Protein AF-A0A0G1P9W8-F1 (afdb_monomer)

Foldseek 3Di:
DAEFWALCVLDVDVVSVVLCLVCVLLVNNTLQSLCVLCVVCVVVVNPPDPPDQDLVCLSSLLNSLSSLLSVLS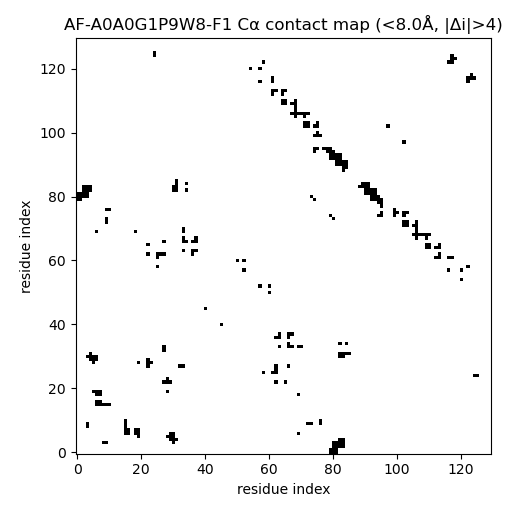SLLRDQKYWYDYPPPPDTDIDGNPDDSVVSVVSNVVSVVSSVVSCVVNVSDPPPPDD

Mean predicted aligned error: 5.87 Å

Organism: NCBI:txid1618399

Secondary structure (DSSP, 8-state):
-EE-SSGGGS-SSHHHHHHHHHHHHTT--SHHHHHHHHHHHHHTTT--------TTTHHHHHHHHHHHHHHHHHHHH-SEEEEE-SSTT-EEEEE--S-HHHHHHHHHHHHHHHHHHHHHHT-----S--

Radius of gyration: 14.41 Å; Cα contacts (8 Å, |Δi|>4): 162; chains: 1; bounding box: 31×39×40 Å

Structure (mmCIF, N/CA/C/O backbone):
data_AF-A0A0G1P9W8-F1
#
_entry.id   AF-A0A0G1P9W8-F1
#
loop_
_atom_site.group_PDB
_atom_site.id
_atom_site.type_symbol
_atom_site.label_atom_id
_atom_site.label_alt_id
_atom_site.label_comp_id
_atom_site.label_asym_id
_atom_site.label_entity_id
_atom_site.label_seq_id
_atom_site.pdbx_PDB_ins_code
_atom_site.Cartn_x
_atom_site.Cartn_y
_atom_site.Cartn_z
_atom_site.occupancy
_atom_site.B_iso_or_equiv
_atom_site.auth_seq_id
_atom_site.auth_comp_id
_atom_site.auth_asym_id
_atom_site.auth_atom_id
_atom_site.pdbx_PDB_model_num
ATOM 1 N N . MET A 1 1 ? -9.384 0.736 18.006 1.00 84.12 1 MET A N 1
ATOM 2 C CA . MET A 1 1 ? -7.998 0.744 17.496 1.00 84.12 1 MET A CA 1
ATOM 3 C C . MET A 1 1 ? -7.569 -0.688 17.193 1.00 84.12 1 MET A C 1
ATOM 5 O O . MET A 1 1 ? -7.600 -1.512 18.100 1.00 84.12 1 MET A O 1
ATOM 9 N N . LYS A 1 2 ? -7.246 -0.999 15.930 1.00 92.81 2 LYS A N 1
ATOM 10 C CA . LYS A 1 2 ? -6.806 -2.330 15.460 1.00 92.81 2 LYS A CA 1
ATOM 11 C C . LYS A 1 2 ? -5.287 -2.330 15.246 1.00 92.81 2 LYS A C 1
ATOM 13 O O . LYS A 1 2 ? -4.767 -1.349 14.725 1.00 92.81 2 LYS A O 1
ATOM 18 N N . LEU A 1 3 ? -4.588 -3.393 15.644 1.00 94.69 3 LEU A N 1
ATOM 19 C CA . LEU A 1 3 ? -3.177 -3.601 15.296 1.00 94.69 3 LEU A CA 1
ATOM 20 C C . LEU A 1 3 ? -3.108 -4.338 13.955 1.00 94.69 3 LEU A C 1
ATOM 22 O O . LEU A 1 3 ? -3.759 -5.370 13.812 1.00 94.69 3 LEU A O 1
ATOM 26 N N . LEU A 1 4 ? -2.350 -3.808 12.998 1.00 96.00 4 LEU A N 1
ATOM 27 C CA . LEU A 1 4 ? -2.162 -4.410 11.678 1.00 96.00 4 LEU A CA 1
ATOM 28 C C . LEU A 1 4 ? -0.764 -5.024 11.590 1.00 96.00 4 LEU A C 1
ATOM 30 O O . LEU A 1 4 ? 0.229 -4.319 11.773 1.00 96.00 4 LEU A O 1
ATOM 34 N N . ILE A 1 5 ? -0.686 -6.324 11.318 1.00 94.50 5 ILE A N 1
ATOM 35 C CA . ILE A 1 5 ? 0.572 -7.061 11.149 1.00 94.50 5 ILE A CA 1
ATOM 36 C C . ILE A 1 5 ? 0.810 -7.313 9.656 1.00 94.50 5 ILE A C 1
ATOM 38 O O . ILE A 1 5 ? 1.910 -7.069 9.159 1.00 94.50 5 ILE A O 1
ATOM 42 N N . ALA A 1 6 ? -0.235 -7.714 8.938 1.00 94.19 6 ALA A N 1
ATOM 43 C CA . ALA A 1 6 ? -0.248 -7.971 7.504 1.00 94.19 6 ALA A CA 1
ATOM 44 C C . ALA A 1 6 ? -1.173 -6.998 6.752 1.00 94.19 6 ALA A C 1
ATOM 46 O O . ALA A 1 6 ? -2.028 -6.341 7.348 1.00 94.19 6 ALA A O 1
ATOM 47 N N . VAL A 1 7 ? -1.026 -6.909 5.427 1.00 93.12 7 VAL A N 1
ATOM 48 C CA . VAL A 1 7 ? -1.896 -6.066 4.579 1.00 93.12 7 VAL A CA 1
ATOM 49 C C . VAL A 1 7 ? -3.327 -6.608 4.554 1.00 93.12 7 VAL A C 1
ATOM 51 O O . VAL A 1 7 ? -4.289 -5.841 4.620 1.00 93.12 7 VAL A O 1
ATOM 54 N N . SER A 1 8 ? -3.478 -7.932 4.552 1.00 94.00 8 SER A N 1
ATOM 55 C CA . SER A 1 8 ? -4.769 -8.618 4.645 1.00 94.00 8 SER A CA 1
ATOM 56 C C . SER A 1 8 ? -5.485 -8.399 5.987 1.00 94.00 8 SER A C 1
ATOM 58 O O . SER A 1 8 ? -6.694 -8.603 6.072 1.00 94.00 8 SER A O 1
ATOM 60 N N . ASP A 1 9 ? -4.816 -7.866 7.019 1.00 94.88 9 ASP A N 1
ATOM 61 C CA . ASP A 1 9 ? -5.502 -7.435 8.244 1.00 94.88 9 ASP A CA 1
ATOM 62 C C . ASP A 1 9 ? -6.377 -6.190 8.017 1.00 94.88 9 ASP A C 1
ATOM 64 O O . ASP A 1 9 ? -7.231 -5.884 8.850 1.00 94.88 9 ASP A O 1
ATOM 68 N N . ILE A 1 10 ? -6.194 -5.436 6.929 1.00 95.12 10 ILE A N 1
ATOM 69 C CA . ILE A 1 10 ? -6.965 -4.210 6.670 1.00 95.12 10 ILE A CA 1
ATOM 70 C C . ILE A 1 10 ? -8.403 -4.540 6.255 1.00 95.12 10 ILE A C 1
ATOM 72 O O . ILE A 1 10 ? -9.348 -3.933 6.761 1.00 95.12 10 ILE A O 1
ATOM 76 N N . THR A 1 11 ? -8.569 -5.511 5.355 1.00 91.69 11 THR A N 1
ATOM 77 C CA . THR A 1 11 ? -9.864 -5.944 4.822 1.00 91.69 11 THR A CA 1
ATOM 78 C C . THR A 1 11 ? -9.898 -7.457 4.637 1.00 91.69 11 THR A C 1
ATOM 80 O O . THR A 1 11 ? -8.918 -8.053 4.203 1.00 91.69 11 THR A O 1
ATOM 83 N N . SER A 1 12 ? -11.043 -8.068 4.943 1.00 84.56 12 SER A N 1
ATOM 84 C CA . SER A 1 12 ? -11.294 -9.502 4.748 1.00 84.56 12 SER A CA 1
ATOM 85 C C . SER A 1 12 ? -11.636 -9.875 3.304 1.00 84.56 12 SER A C 1
ATOM 87 O O . SER A 1 12 ? -11.790 -11.056 2.998 1.00 84.56 12 SER A O 1
ATOM 89 N N . ASP A 1 13 ? -11.803 -8.883 2.433 1.00 89.38 13 ASP A N 1
ATOM 90 C CA . ASP A 1 13 ? -12.209 -9.089 1.047 1.00 89.38 13 ASP A CA 1
ATOM 91 C C . ASP A 1 13 ? -11.020 -9.526 0.171 1.00 89.38 13 ASP A C 1
ATOM 93 O O . ASP A 1 13 ? -9.864 -9.272 0.526 1.00 89.38 13 ASP A O 1
ATOM 97 N N . PRO A 1 14 ? -11.264 -10.117 -1.019 1.00 86.75 14 PRO A N 1
ATOM 98 C CA . PRO A 1 14 ? -10.202 -10.576 -1.924 1.00 86.75 14 PRO A CA 1
ATOM 99 C C . PRO A 1 14 ? -9.147 -9.514 -2.275 1.00 86.75 14 PRO A C 1
ATOM 101 O O . PRO A 1 14 ? -8.000 -9.854 -2.555 1.00 86.75 14 PRO A O 1
ATOM 104 N N . VAL A 1 15 ? -9.513 -8.230 -2.198 1.00 84.56 15 VAL A N 1
ATOM 105 C CA . VAL A 1 15 ? -8.605 -7.088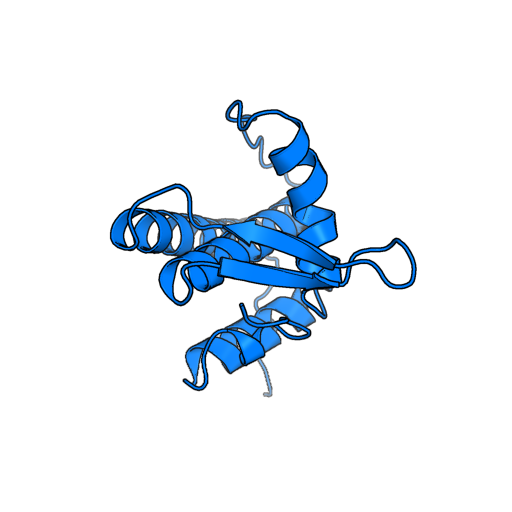 -2.387 1.00 84.56 15 VAL A CA 1
ATOM 106 C C . VAL A 1 15 ? -7.428 -7.121 -1.406 1.00 84.56 15 VAL A C 1
ATOM 108 O O . VAL A 1 15 ? -6.301 -6.833 -1.799 1.00 84.56 15 VAL A O 1
ATOM 111 N N . GLY A 1 16 ? -7.657 -7.492 -0.141 1.00 86.62 16 GLY A N 1
ATOM 112 C CA . GLY A 1 16 ? -6.595 -7.563 0.867 1.00 86.62 16 GLY A CA 1
ATOM 113 C C . GLY A 1 16 ? -5.535 -8.609 0.515 1.00 86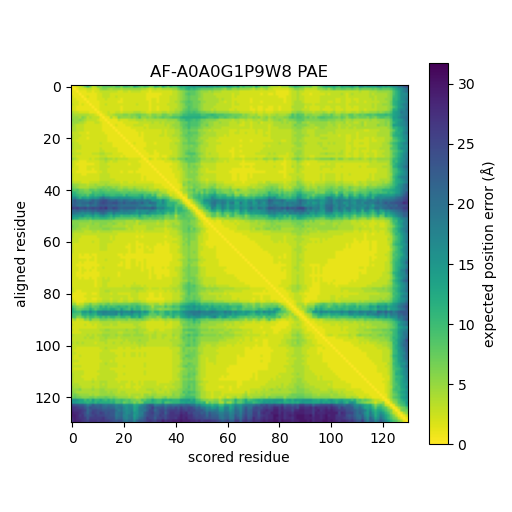.62 16 GLY A C 1
ATOM 114 O O . GLY A 1 16 ? -4.340 -8.332 0.605 1.00 86.62 16 GLY A O 1
ATOM 115 N N . ALA A 1 17 ? -5.975 -9.776 0.035 1.00 88.88 17 ALA A N 1
ATOM 116 C CA . ALA A 1 17 ? -5.091 -10.849 -0.417 1.00 88.88 17 ALA A CA 1
ATOM 117 C C . ALA A 1 17 ? -4.349 -10.490 -1.717 1.00 88.88 17 ALA A C 1
ATOM 119 O O . ALA A 1 17 ? -3.171 -10.807 -1.869 1.00 88.88 17 ALA A O 1
ATOM 120 N N . GLU A 1 18 ? -5.011 -9.808 -2.657 1.00 89.62 18 GLU A N 1
ATOM 121 C CA . GLU A 1 18 ? -4.362 -9.326 -3.881 1.00 89.62 18 GLU A CA 1
ATOM 122 C C . GLU A 1 18 ? -3.249 -8.323 -3.564 1.00 89.62 18 GLU A C 1
ATOM 124 O O . GLU A 1 18 ? -2.137 -8.452 -4.079 1.00 89.62 18 GLU A O 1
ATOM 129 N N . LEU A 1 19 ? -3.517 -7.359 -2.680 1.00 90.25 19 LEU A N 1
ATOM 130 C CA . LEU A 1 19 ? -2.506 -6.401 -2.251 1.00 90.25 19 LEU A CA 1
ATOM 131 C C . LEU A 1 19 ? -1.343 -7.106 -1.562 1.00 90.25 19 LEU A C 1
ATOM 133 O O . LEU A 1 19 ? -0.206 -6.881 -1.951 1.00 90.25 19 LEU A O 1
ATOM 137 N N . GLU A 1 20 ? -1.603 -8.017 -0.626 1.00 92.00 20 GLU A N 1
ATOM 138 C CA . GLU A 1 20 ? -0.552 -8.799 0.031 1.00 92.00 20 GLU A CA 1
ATOM 139 C C . GLU A 1 20 ? 0.351 -9.541 -0.977 1.00 92.00 20 GLU A C 1
ATOM 141 O O . GLU A 1 20 ? 1.576 -9.458 -0.879 1.00 92.00 20 GLU A O 1
ATOM 146 N N . ASN A 1 21 ? -0.221 -10.158 -2.017 1.00 91.12 21 ASN A N 1
ATOM 147 C CA . ASN A 1 21 ? 0.547 -10.781 -3.104 1.00 91.12 21 ASN A CA 1
ATOM 148 C C . ASN A 1 21 ? 1.413 -9.777 -3.883 1.00 91.12 21 ASN A C 1
ATOM 150 O O . ASN A 1 21 ? 2.566 -10.070 -4.214 1.00 91.12 21 ASN A O 1
ATOM 154 N N . ILE A 1 22 ? 0.887 -8.581 -4.164 1.00 90.75 22 ILE A N 1
ATOM 155 C CA . ILE A 1 22 ? 1.669 -7.501 -4.779 1.00 90.75 22 ILE A CA 1
ATOM 156 C C . ILE A 1 22 ? 2.812 -7.093 -3.842 1.00 90.75 22 ILE A C 1
ATOM 158 O O . ILE A 1 22 ? 3.956 -7.004 -4.288 1.00 90.75 22 ILE A O 1
ATOM 162 N N . GLY A 1 23 ? 2.535 -6.910 -2.550 1.00 91.81 23 GLY A N 1
ATOM 163 C CA . GLY A 1 23 ? 3.533 -6.607 -1.525 1.00 91.81 23 GLY A CA 1
ATOM 164 C C . GLY A 1 23 ? 4.672 -7.623 -1.503 1.00 91.81 23 GLY A C 1
ATOM 165 O O . GLY A 1 23 ? 5.837 -7.230 -1.566 1.00 91.81 23 GLY A O 1
ATOM 166 N N . TYR A 1 24 ? 4.357 -8.921 -1.549 1.00 91.75 24 TYR A N 1
ATOM 167 C CA . TYR A 1 24 ? 5.360 -9.981 -1.667 1.00 91.75 24 TYR A CA 1
ATOM 168 C C . TYR A 1 24 ? 6.245 -9.820 -2.907 1.00 91.75 24 TYR A C 1
ATOM 170 O O . TYR A 1 24 ? 7.469 -9.886 -2.792 1.00 91.75 24 TYR A O 1
ATOM 178 N N . SER A 1 25 ? 5.655 -9.544 -4.076 1.00 89.12 25 SER A N 1
ATOM 179 C CA . SER A 1 25 ? 6.414 -9.332 -5.320 1.00 89.12 25 SER A CA 1
ATOM 180 C C . SER A 1 25 ? 7.338 -8.106 -5.273 1.00 89.12 25 SER A C 1
ATOM 182 O O . SER A 1 25 ? 8.355 -8.061 -5.963 1.00 89.12 25 SER A O 1
ATOM 184 N N . LEU A 1 26 ? 7.004 -7.127 -4.429 1.00 91.44 26 LEU A N 1
ATOM 185 C CA . LEU A 1 26 ? 7.743 -5.881 -4.238 1.00 91.44 26 LEU A CA 1
ATOM 186 C C . LEU A 1 26 ? 8.703 -5.930 -3.034 1.00 91.44 26 LEU A C 1
ATOM 188 O O . LEU A 1 26 ? 9.340 -4.925 -2.715 1.00 91.44 26 LEU A O 1
ATOM 192 N N . GLY A 1 27 ? 8.813 -7.066 -2.337 1.00 91.62 27 GLY A N 1
ATOM 193 C CA . GLY A 1 27 ? 9.628 -7.175 -1.122 1.00 91.62 27 GLY A CA 1
ATOM 194 C C . GLY A 1 27 ? 9.137 -6.264 0.012 1.00 91.62 27 GLY A C 1
ATOM 195 O O . GLY A 1 27 ? 9.946 -5.695 0.745 1.00 91.62 27 GLY A O 1
ATOM 196 N N . VAL A 1 28 ? 7.821 -6.072 0.111 1.00 93.81 28 VAL A N 1
ATOM 197 C CA . VAL A 1 28 ? 7.122 -5.366 1.194 1.00 93.81 28 VAL A CA 1
ATOM 198 C C . VAL A 1 28 ? 6.226 -6.396 1.878 1.00 93.81 28 VAL A C 1
ATOM 200 O O . VAL A 1 28 ? 5.082 -6.601 1.478 1.00 93.81 28 VAL A O 1
ATOM 203 N N . MET A 1 29 ? 6.784 -7.128 2.843 1.00 90.50 29 MET A N 1
ATOM 204 C CA . MET A 1 29 ? 6.214 -8.394 3.320 1.00 90.50 29 MET A CA 1
ATOM 205 C C . MET A 1 29 ? 5.151 -8.211 4.402 1.00 90.50 29 MET A C 1
ATOM 207 O O . MET A 1 29 ? 4.347 -9.108 4.629 1.00 90.50 29 MET A O 1
ATOM 211 N N . ASN A 1 30 ? 5.174 -7.094 5.126 1.00 93.50 30 ASN A N 1
ATOM 212 C CA . ASN A 1 30 ? 4.281 -6.851 6.255 1.00 93.50 30 ASN A CA 1
ATOM 213 C C . ASN A 1 30 ? 4.064 -5.346 6.485 1.00 93.50 30 ASN A C 1
ATOM 215 O O . ASN A 1 30 ? 4.670 -4.494 5.832 1.00 93.50 30 ASN A O 1
ATOM 219 N N . MET A 1 31 ? 3.211 -5.007 7.451 1.00 95.12 31 MET A N 1
ATOM 220 C CA . MET A 1 31 ? 2.889 -3.610 7.752 1.00 95.12 31 MET A CA 1
ATOM 221 C C . MET A 1 31 ? 4.068 -2.820 8.336 1.00 95.12 31 MET A C 1
ATOM 223 O O . MET A 1 31 ? 4.110 -1.603 8.179 1.00 95.12 31 MET A O 1
ATOM 227 N N . ARG A 1 32 ? 5.053 -3.478 8.960 1.00 93.69 32 ARG A N 1
ATOM 228 C CA . ARG A 1 32 ? 6.290 -2.814 9.400 1.00 93.69 32 ARG A CA 1
ATOM 229 C C . ARG A 1 32 ? 7.127 -2.366 8.199 1.00 93.69 32 ARG A C 1
ATOM 231 O O . ARG A 1 32 ? 7.629 -1.249 8.220 1.00 93.69 32 ARG A O 1
ATOM 238 N N . ASP A 1 33 ? 7.228 -3.173 7.145 1.00 94.31 33 ASP A N 1
ATOM 239 C CA . ASP A 1 33 ? 7.921 -2.769 5.912 1.00 94.31 33 ASP A CA 1
ATOM 240 C C . ASP A 1 33 ? 7.202 -1.597 5.227 1.00 94.31 33 ASP A C 1
ATOM 242 O O . ASP A 1 33 ? 7.841 -0.660 4.751 1.00 94.31 33 ASP A O 1
ATOM 246 N N . VAL A 1 34 ? 5.863 -1.619 5.228 1.00 95.12 34 VAL A N 1
ATOM 247 C CA . VAL A 1 34 ? 5.036 -0.497 4.757 1.00 95.12 34 VAL A CA 1
ATOM 248 C C . VAL A 1 34 ? 5.368 0.775 5.537 1.00 95.12 34 VAL A C 1
ATOM 250 O O . VAL A 1 34 ? 5.590 1.821 4.929 1.00 95.12 34 VAL A O 1
ATOM 253 N N . LEU A 1 35 ? 5.438 0.685 6.868 1.00 92.44 35 LEU A N 1
ATOM 254 C CA . LEU A 1 35 ? 5.754 1.821 7.728 1.00 92.44 35 LEU A CA 1
ATOM 255 C C . LEU A 1 35 ? 7.147 2.387 7.445 1.00 92.44 35 LEU A C 1
ATOM 257 O O . LEU A 1 35 ? 7.270 3.593 7.263 1.00 92.44 35 LEU A O 1
ATOM 261 N N . LEU A 1 36 ? 8.163 1.529 7.335 1.00 91.94 36 LEU A N 1
ATOM 262 C CA . LEU A 1 36 ? 9.540 1.935 7.034 1.00 91.94 36 LEU A CA 1
ATOM 263 C C . LEU A 1 36 ? 9.654 2.723 5.726 1.00 91.94 36 LEU A C 1
ATOM 265 O O . LEU A 1 36 ? 10.420 3.679 5.639 1.00 91.94 36 LEU A O 1
ATOM 269 N N . LEU A 1 37 ? 8.888 2.335 4.705 1.00 92.38 37 LEU A N 1
ATOM 270 C CA . LEU A 1 37 ? 8.898 3.028 3.418 1.00 92.38 37 LEU A CA 1
ATOM 271 C C . LEU A 1 37 ? 8.307 4.439 3.521 1.00 92.38 37 LEU A C 1
ATOM 273 O O . LEU A 1 37 ? 8.811 5.362 2.882 1.00 92.38 37 LEU A O 1
ATOM 277 N N . ILE A 1 38 ? 7.253 4.623 4.319 1.00 89.38 38 ILE A N 1
ATOM 278 C CA . ILE A 1 38 ? 6.538 5.904 4.405 1.00 89.38 38 ILE A CA 1
ATOM 279 C C . ILE A 1 38 ? 6.996 6.798 5.563 1.00 89.38 38 ILE A C 1
ATOM 281 O O . ILE A 1 38 ? 6.642 7.973 5.599 1.00 89.38 38 ILE A O 1
ATOM 285 N N . GLU A 1 39 ? 7.775 6.285 6.510 1.00 85.88 39 GLU A N 1
ATOM 286 C CA . GLU A 1 39 ? 8.253 7.035 7.675 1.00 85.88 39 GLU A CA 1
ATOM 287 C C . GLU A 1 39 ? 8.980 8.341 7.299 1.00 85.88 39 GLU A C 1
ATOM 289 O O . GLU A 1 39 ? 8.621 9.385 7.859 1.00 85.88 39 GLU A O 1
ATOM 294 N N . PRO A 1 40 ? 9.884 8.368 6.292 1.00 79.69 40 PRO A N 1
ATOM 295 C CA . PRO A 1 40 ? 10.506 9.617 5.848 1.00 79.69 40 PRO A CA 1
ATOM 296 C C . PRO A 1 40 ? 9.494 10.671 5.372 1.00 79.69 40 PRO A C 1
ATOM 298 O O . PRO A 1 40 ? 9.773 11.865 5.428 1.00 79.69 40 PRO A O 1
ATOM 301 N N . TRP A 1 41 ? 8.314 10.241 4.919 1.00 72.56 41 TRP A N 1
ATOM 302 C CA . TRP A 1 41 ? 7.250 11.108 4.408 1.00 72.56 41 TRP A CA 1
ATOM 303 C C . TRP A 1 41 ? 6.362 11.656 5.513 1.00 72.56 41 TRP A C 1
ATOM 305 O O . TRP A 1 41 ? 5.967 12.819 5.462 1.00 72.56 41 TRP A O 1
ATOM 315 N N . ILE A 1 42 ? 6.073 10.831 6.520 1.00 70.44 42 ILE A N 1
ATOM 316 C CA . ILE A 1 42 ? 5.353 11.272 7.716 1.00 70.44 42 ILE A CA 1
ATOM 317 C C . ILE A 1 42 ? 6.180 12.334 8.453 1.00 70.44 42 ILE A C 1
ATOM 319 O O . ILE A 1 42 ? 5.630 13.341 8.885 1.00 70.44 42 ILE A O 1
ATOM 323 N N . ALA A 1 43 ? 7.495 12.128 8.572 1.00 60.94 43 ALA A N 1
ATOM 324 C CA . ALA A 1 43 ? 8.383 13.030 9.303 1.00 60.94 43 ALA A CA 1
ATOM 325 C C . ALA A 1 43 ? 8.622 14.383 8.602 1.00 60.94 43 ALA A C 1
ATOM 327 O O . ALA A 1 43 ? 8.985 15.353 9.262 1.00 60.94 43 ALA A O 1
ATOM 328 N N . ALA A 1 44 ? 8.428 14.466 7.282 1.00 58.41 44 ALA A N 1
ATOM 329 C CA . ALA A 1 44 ? 8.694 15.666 6.481 1.00 58.41 44 ALA A CA 1
ATOM 330 C C . ALA A 1 44 ? 7.494 16.639 6.372 1.00 58.41 44 ALA A C 1
ATOM 332 O O . ALA A 1 44 ? 7.446 17.453 5.446 1.00 58.41 44 ALA A O 1
ATOM 333 N N . ASP A 1 45 ? 6.510 16.545 7.276 1.00 53.88 45 ASP A N 1
ATOM 334 C CA . ASP A 1 45 ? 5.287 17.372 7.294 1.00 53.88 45 ASP A CA 1
ATOM 335 C C . ASP A 1 45 ? 4.516 17.386 5.958 1.00 53.88 45 ASP A C 1
ATOM 337 O O . ASP A 1 45 ? 3.846 18.357 5.601 1.00 53.88 45 ASP A O 1
ATOM 341 N N . GLY A 1 46 ? 4.595 16.294 5.190 1.00 47.97 46 GLY A N 1
ATOM 342 C CA . GLY A 1 46 ? 3.805 16.118 3.972 1.00 47.97 46 GLY A CA 1
ATOM 343 C C . GLY A 1 46 ? 4.076 17.145 2.868 1.00 47.97 46 GLY A C 1
ATOM 344 O O . GLY A 1 46 ? 3.284 17.221 1.922 1.00 47.97 46 GLY A O 1
ATOM 345 N N . GLN A 1 47 ? 5.173 17.919 2.934 1.00 50.31 47 GLN A N 1
ATOM 346 C CA . GLN A 1 47 ? 5.589 18.711 1.779 1.00 50.31 47 GLN A CA 1
ATOM 347 C C . GLN A 1 47 ? 5.783 17.746 0.619 1.00 50.31 47 GLN A C 1
ATOM 349 O O . GLN A 1 47 ? 6.547 16.788 0.714 1.00 50.31 47 GLN A O 1
ATOM 354 N N . SER A 1 48 ? 4.999 17.965 -0.435 1.00 51.09 48 SER A N 1
ATOM 355 C CA . SER A 1 48 ? 4.872 17.084 -1.587 1.00 51.09 48 SER A CA 1
ATOM 356 C C . SER A 1 48 ? 6.227 16.934 -2.262 1.00 51.09 48 SER A C 1
ATOM 358 O O . SER A 1 48 ? 6.557 17.689 -3.176 1.00 51.09 48 SER A O 1
ATOM 360 N N . ALA A 1 49 ? 7.042 15.990 -1.797 1.00 52.78 49 ALA A N 1
ATOM 361 C CA . ALA A 1 49 ? 8.291 15.698 -2.458 1.00 52.78 49 ALA A CA 1
ATOM 362 C C . ALA A 1 49 ? 7.921 15.224 -3.863 1.00 52.78 49 ALA A C 1
ATOM 364 O O . ALA A 1 49 ? 7.170 14.265 -4.064 1.00 52.78 49 ALA A O 1
ATOM 365 N N . MET A 1 50 ? 8.376 15.992 -4.850 1.00 61.00 50 MET A N 1
ATOM 366 C CA . MET A 1 50 ? 8.204 15.630 -6.239 1.00 61.00 50 MET A CA 1
ATOM 367 C C . MET A 1 50 ? 8.961 14.328 -6.460 1.00 61.00 50 MET A C 1
ATOM 369 O O . MET A 1 50 ? 10.188 14.269 -6.430 1.00 61.00 50 MET A O 1
ATOM 373 N N . PHE A 1 51 ? 8.189 13.274 -6.663 1.00 71.00 51 PHE A N 1
ATOM 374 C CA . PHE A 1 51 ? 8.673 11.966 -7.035 1.00 71.00 51 PHE A CA 1
ATOM 375 C C . PHE A 1 51 ? 9.232 12.006 -8.458 1.00 71.00 51 PHE A C 1
ATOM 377 O O . PHE A 1 51 ? 8.502 11.806 -9.430 1.00 71.00 51 PHE A O 1
ATOM 384 N N . SER A 1 52 ? 10.529 12.269 -8.593 1.00 80.62 52 SER A N 1
ATOM 385 C CA . SER A 1 52 ? 11.231 12.070 -9.860 1.00 80.62 52 SER A CA 1
ATOM 386 C C . SER A 1 52 ? 11.456 10.576 -10.063 1.00 80.62 52 SER A C 1
ATOM 388 O O . SER A 1 52 ? 12.310 9.975 -9.412 1.00 80.62 52 SER A O 1
ATOM 390 N N . ILE A 1 53 ? 10.661 9.975 -10.947 1.00 85.94 53 ILE A N 1
ATOM 391 C CA . ILE A 1 53 ? 10.804 8.569 -11.326 1.00 85.94 53 ILE A CA 1
ATOM 392 C C . ILE A 1 53 ? 11.845 8.489 -12.441 1.00 85.94 53 ILE A C 1
ATOM 394 O O . ILE A 1 53 ? 11.667 9.071 -13.513 1.00 85.94 53 ILE A O 1
ATOM 398 N N . THR A 1 54 ? 12.922 7.762 -12.184 1.00 88.69 54 THR A N 1
ATOM 399 C CA . THR A 1 54 ? 13.995 7.478 -13.135 1.00 88.69 54 THR A CA 1
ATOM 400 C C . THR A 1 54 ? 14.163 5.962 -13.268 1.00 88.69 54 THR A C 1
ATOM 402 O O . THR A 1 54 ? 13.685 5.216 -12.409 1.00 88.69 54 THR A O 1
ATOM 405 N N . PRO A 1 55 ? 14.822 5.462 -14.327 1.00 88.94 55 PRO A N 1
ATOM 406 C CA . PRO A 1 55 ? 15.111 4.032 -14.437 1.00 88.94 55 PRO A CA 1
ATOM 407 C C . PRO A 1 55 ? 15.832 3.462 -13.204 1.00 88.94 55 PRO A C 1
ATOM 409 O O . PRO A 1 55 ? 15.553 2.340 -12.792 1.00 88.94 55 PRO A O 1
ATOM 412 N N . GLU A 1 56 ? 16.720 4.243 -12.587 1.00 90.56 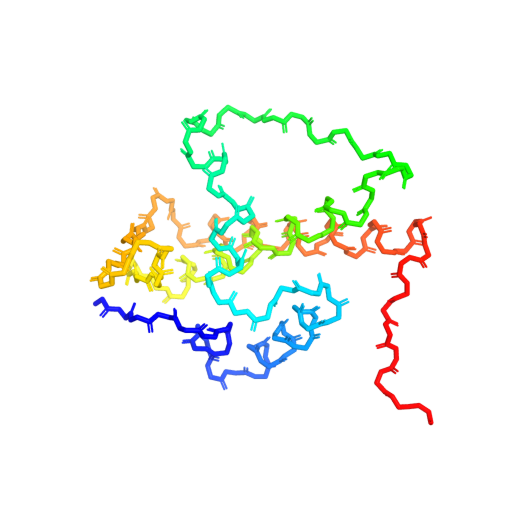56 GLU A N 1
ATOM 413 C CA . GLU A 1 56 ? 17.576 3.818 -11.476 1.00 90.56 56 GLU A CA 1
ATOM 414 C C . GLU A 1 56 ? 16.812 3.661 -10.155 1.00 90.56 56 GLU A C 1
ATOM 416 O O . GLU A 1 56 ? 17.235 2.891 -9.296 1.00 90.56 56 GLU A O 1
ATOM 421 N N . ASN A 1 57 ? 15.694 4.375 -9.980 1.00 89.62 57 ASN A N 1
ATOM 422 C CA . ASN A 1 57 ? 14.897 4.335 -8.752 1.00 89.62 57 ASN A CA 1
ATOM 423 C C . ASN A 1 57 ? 13.491 3.742 -8.940 1.00 89.62 57 ASN A C 1
ATOM 425 O O . ASN A 1 57 ? 12.753 3.627 -7.963 1.00 89.62 57 ASN A O 1
ATOM 429 N N . ALA A 1 58 ? 13.115 3.336 -10.158 1.00 90.38 58 ALA A N 1
ATOM 430 C CA . ALA A 1 58 ? 11.762 2.890 -10.492 1.00 90.38 58 ALA A CA 1
ATOM 431 C C . ALA A 1 58 ? 11.233 1.793 -9.552 1.00 90.38 58 ALA A C 1
ATOM 433 O O . ALA A 1 58 ? 10.065 1.823 -9.159 1.00 90.38 58 ALA A O 1
ATOM 434 N N . PHE A 1 59 ? 12.089 0.849 -9.151 1.00 91.81 59 PHE A N 1
ATOM 435 C CA . PHE A 1 59 ? 11.711 -0.219 -8.226 1.00 91.81 59 PHE A CA 1
ATOM 436 C C . PHE A 1 59 ? 11.361 0.318 -6.830 1.00 91.81 59 PHE A C 1
ATOM 438 O O . PHE A 1 59 ? 10.253 0.088 -6.348 1.00 91.81 59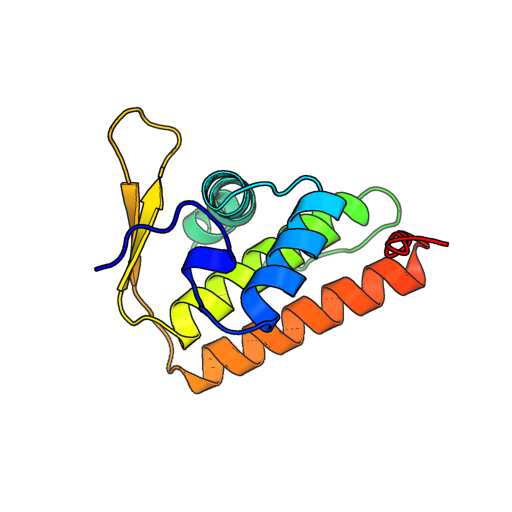 PHE A O 1
ATOM 445 N N . GLU A 1 60 ? 12.244 1.110 -6.218 1.00 91.62 60 GLU A N 1
ATOM 446 C CA . GLU A 1 60 ? 12.003 1.704 -4.893 1.00 91.62 60 GLU A CA 1
ATOM 447 C C . GLU A 1 60 ? 10.798 2.650 -4.894 1.00 91.62 60 GLU A C 1
ATOM 449 O O . GLU A 1 60 ? 9.977 2.639 -3.978 1.00 91.62 60 GLU A O 1
ATOM 454 N N . MET A 1 61 ? 10.620 3.403 -5.978 1.00 91.31 61 MET A N 1
ATOM 455 C CA . MET A 1 61 ? 9.454 4.260 -6.169 1.00 91.31 61 MET A CA 1
ATOM 456 C C . MET A 1 61 ? 8.156 3.455 -6.248 1.00 91.31 61 MET A C 1
ATOM 458 O O . MET A 1 61 ? 7.142 3.852 -5.675 1.00 91.31 61 MET A O 1
ATOM 462 N N . THR A 1 62 ? 8.184 2.297 -6.909 1.00 93.69 62 THR A N 1
ATOM 463 C CA . THR A 1 62 ? 7.037 1.381 -6.966 1.00 93.69 62 THR A CA 1
ATOM 464 C C . THR A 1 62 ? 6.687 0.854 -5.575 1.00 93.69 62 THR A C 1
ATOM 466 O O . THR A 1 62 ? 5.515 0.874 -5.198 1.00 93.69 62 THR A O 1
ATOM 469 N N . ARG A 1 63 ? 7.690 0.441 -4.786 1.00 94.50 63 ARG A N 1
ATOM 470 C CA . ARG A 1 63 ? 7.504 -0.024 -3.398 1.00 94.50 63 ARG A CA 1
ATOM 471 C C . ARG A 1 63 ? 6.873 1.054 -2.526 1.00 94.50 63 ARG A C 1
ATOM 473 O O . ARG A 1 63 ? 5.919 0.782 -1.802 1.00 94.50 63 ARG A O 1
ATOM 480 N N . LEU A 1 64 ? 7.366 2.283 -2.637 1.00 93.25 64 LEU A N 1
ATOM 481 C CA . LEU A 1 64 ? 6.853 3.415 -1.882 1.00 93.25 64 LEU A CA 1
ATOM 482 C C . LEU A 1 64 ? 5.412 3.771 -2.264 1.00 93.25 64 LEU A C 1
ATOM 484 O O . LEU A 1 64 ? 4.571 3.922 -1.381 1.00 93.25 64 LEU A O 1
ATOM 488 N N . PHE A 1 65 ? 5.088 3.856 -3.558 1.00 93.12 65 PHE A N 1
ATOM 489 C CA . PHE A 1 65 ? 3.706 4.098 -3.982 1.00 93.12 65 PHE A CA 1
ATOM 490 C C . PHE A 1 65 ? 2.763 2.979 -3.537 1.00 93.12 65 PHE A C 1
ATOM 492 O O . PHE A 1 65 ? 1.651 3.262 -3.097 1.00 93.12 65 PHE A O 1
ATOM 499 N N . TYR A 1 66 ? 3.209 1.724 -3.580 1.00 95.75 66 TYR A N 1
ATOM 500 C CA . TYR A 1 66 ? 2.448 0.607 -3.031 1.00 95.75 66 TYR A CA 1
ATOM 501 C C . TYR A 1 66 ? 2.206 0.768 -1.518 1.00 95.75 66 TYR A C 1
ATOM 503 O O . TYR A 1 66 ? 1.066 0.671 -1.068 1.00 95.75 66 TYR A O 1
ATOM 511 N N . ALA A 1 67 ? 3.236 1.096 -0.734 1.00 95.75 67 ALA A N 1
ATOM 512 C CA . ALA A 1 67 ? 3.103 1.324 0.706 1.00 95.75 67 ALA A CA 1
ATOM 513 C C . ALA A 1 67 ? 2.145 2.489 1.029 1.00 95.75 67 ALA A C 1
ATOM 515 O O . ALA A 1 67 ? 1.280 2.371 1.900 1.00 95.75 67 ALA A O 1
ATOM 516 N N . LEU A 1 68 ? 2.230 3.589 0.273 1.00 94.00 68 LEU A N 1
ATOM 517 C CA . LEU A 1 68 ? 1.298 4.716 0.377 1.00 94.00 68 LEU A CA 1
ATOM 518 C C . LEU A 1 68 ? -0.140 4.304 0.032 1.00 94.00 68 LEU A C 1
ATOM 520 O O . LEU A 1 68 ? -1.075 4.741 0.706 1.00 94.00 68 LEU A O 1
ATOM 524 N N . ALA A 1 69 ? -0.337 3.450 -0.976 1.00 94.62 69 ALA A N 1
ATOM 525 C CA . ALA A 1 69 ? -1.653 2.913 -1.308 1.00 94.62 69 ALA A CA 1
ATOM 526 C C . ALA A 1 69 ? -2.232 2.069 -0.163 1.00 94.62 69 ALA A C 1
ATOM 528 O O . ALA A 1 69 ? -3.380 2.283 0.221 1.00 94.62 69 ALA A O 1
ATOM 529 N N . VAL A 1 70 ? -1.433 1.172 0.423 1.00 96.50 70 VAL A N 1
ATOM 530 C CA . VAL A 1 70 ? -1.832 0.325 1.562 1.00 96.50 70 VAL A CA 1
ATOM 531 C C . VAL A 1 70 ? -2.264 1.168 2.762 1.00 96.50 70 VAL A C 1
ATOM 533 O O . VAL A 1 70 ? -3.307 0.913 3.361 1.00 96.50 70 VAL A O 1
ATOM 536 N N . ILE A 1 71 ? -1.506 2.211 3.098 1.00 95.25 71 ILE A N 1
ATOM 537 C CA . ILE A 1 71 ? -1.828 3.094 4.227 1.00 95.25 71 ILE A CA 1
ATOM 538 C C . ILE A 1 71 ? -3.104 3.891 3.964 1.00 95.25 71 ILE A C 1
ATOM 540 O O . ILE A 1 71 ? -3.930 4.053 4.861 1.00 95.25 71 ILE A O 1
ATOM 544 N N . ASN A 1 72 ? -3.314 4.339 2.727 1.00 94.25 72 ASN A N 1
ATOM 545 C CA . ASN A 1 72 ? -4.557 5.005 2.357 1.00 94.25 72 ASN A CA 1
ATOM 546 C C . ASN A 1 72 ? -5.756 4.049 2.369 1.00 94.25 72 ASN A C 1
ATOM 548 O O . ASN A 1 72 ? -6.823 4.449 2.827 1.00 94.25 72 ASN A O 1
ATOM 552 N N . LEU A 1 73 ? -5.590 2.782 1.977 1.00 95.69 73 LEU A N 1
ATOM 553 C CA . LEU A 1 73 ? -6.628 1.767 2.165 1.00 95.69 73 LEU A CA 1
ATOM 554 C C . LEU A 1 73 ? -6.939 1.556 3.656 1.00 95.69 73 LEU A C 1
ATOM 556 O O . LEU A 1 73 ? -8.107 1.505 4.037 1.00 95.69 73 LEU A O 1
ATOM 560 N N . ALA A 1 74 ? -5.918 1.486 4.517 1.00 95.94 74 ALA A N 1
ATOM 561 C CA . ALA A 1 74 ? -6.114 1.371 5.962 1.00 95.94 74 ALA A CA 1
ATOM 562 C C . ALA A 1 74 ? -6.909 2.559 6.525 1.00 95.94 74 ALA A C 1
ATOM 564 O O . ALA A 1 74 ? -7.877 2.345 7.250 1.00 95.94 74 ALA A O 1
ATOM 565 N N . CYS A 1 75 ? -6.576 3.795 6.140 1.00 94.94 75 CYS A N 1
ATOM 566 C CA . CYS A 1 75 ? -7.332 4.994 6.525 1.00 94.94 75 CYS A CA 1
ATOM 567 C C . CYS A 1 75 ? -8.744 5.040 5.912 1.00 94.94 75 CYS A C 1
ATOM 569 O O . CYS A 1 75 ? -9.676 5.569 6.521 1.00 94.94 75 CYS A O 1
ATOM 571 N N . PHE A 1 76 ? -8.938 4.493 4.712 1.00 95.19 76 PHE A N 1
ATOM 572 C CA . PHE A 1 76 ? -10.266 4.356 4.121 1.00 95.19 76 PHE A CA 1
ATOM 573 C C . PHE A 1 76 ? -11.148 3.431 4.975 1.00 95.19 76 PHE A C 1
ATOM 575 O O . PHE A 1 76 ? -12.266 3.804 5.326 1.00 95.19 76 PHE A O 1
ATOM 582 N N . MET A 1 77 ? -10.623 2.272 5.377 1.00 95.56 77 MET A N 1
ATOM 583 C CA . MET A 1 77 ? -11.363 1.254 6.132 1.00 95.56 77 MET A CA 1
ATOM 584 C C . MET A 1 77 ? -11.498 1.566 7.630 1.00 95.56 77 MET A C 1
ATOM 586 O O . MET A 1 77 ? -12.488 1.187 8.255 1.00 95.56 77 MET A O 1
ATOM 590 N N . LEU A 1 78 ? -10.508 2.233 8.228 1.00 94.75 78 LEU A N 1
ATOM 591 C CA . LEU A 1 78 ? -10.369 2.401 9.675 1.00 94.75 78 LEU A CA 1
ATOM 592 C C . LEU A 1 78 ? -10.159 3.877 10.034 1.00 94.75 78 LEU A C 1
ATOM 594 O O . LEU A 1 78 ? -9.400 4.593 9.390 1.00 94.75 78 LEU A O 1
ATOM 598 N N . GLU A 1 79 ? -10.795 4.337 11.112 1.00 94.12 79 GLU A N 1
ATOM 599 C CA . GLU A 1 79 ? -10.554 5.689 11.639 1.00 94.12 79 GLU A CA 1
ATOM 600 C C . GLU A 1 79 ? -9.209 5.799 12.381 1.00 94.12 79 GLU A C 1
ATOM 602 O O . GLU A 1 79 ? -8.531 6.822 12.299 1.00 94.12 79 GLU A O 1
ATOM 607 N N . GLU A 1 80 ? -8.815 4.739 13.092 1.00 96.00 80 GLU A N 1
ATOM 608 C CA . GLU A 1 80 ? -7.578 4.666 13.877 1.00 96.00 80 GLU A CA 1
ATOM 609 C C . GLU A 1 80 ? -7.047 3.225 13.919 1.00 96.00 80 GLU A C 1
ATOM 611 O O . GLU A 1 80 ? -7.786 2.270 14.205 1.00 96.00 80 GLU A O 1
ATOM 616 N N . PHE A 1 81 ? -5.744 3.071 13.694 1.00 95.81 81 PHE A N 1
ATOM 617 C CA . PHE A 1 81 ? -5.040 1.793 13.727 1.00 95.81 81 PHE A CA 1
ATOM 618 C C . PHE A 1 81 ? -3.596 1.964 14.207 1.00 95.81 81 PHE A C 1
ATOM 620 O O . PHE A 1 81 ? -3.082 3.075 14.321 1.00 95.81 81 PHE A O 1
ATOM 627 N N . SER A 1 82 ? -2.945 0.843 14.495 1.00 95.38 82 SER A N 1
ATOM 628 C CA . SER A 1 82 ? -1.545 0.803 14.905 1.00 95.38 82 SER A CA 1
ATOM 629 C C . SER A 1 82 ? -0.758 -0.149 14.018 1.00 95.38 82 SER A C 1
ATOM 631 O O . SER A 1 82 ? -1.282 -1.184 13.607 1.00 95.38 82 SER A O 1
ATOM 633 N N . ILE A 1 83 ? 0.513 0.169 13.786 1.00 94.81 83 ILE A N 1
ATOM 634 C CA . ILE A 1 83 ? 1.473 -0.693 13.090 1.00 94.81 83 ILE A CA 1
ATOM 635 C C . ILE A 1 83 ? 2.648 -0.988 14.036 1.00 94.81 83 ILE A C 1
ATOM 637 O O . ILE A 1 83 ? 3.114 -0.061 14.703 1.00 94.81 83 ILE A O 1
ATOM 641 N N . PRO A 1 84 ? 3.146 -2.237 14.128 1.00 91.56 84 PRO A N 1
ATOM 642 C CA . PRO A 1 84 ? 4.360 -2.545 14.882 1.00 91.56 84 PRO A CA 1
ATOM 643 C C . PRO A 1 84 ? 5.540 -1.684 14.417 1.00 91.56 84 PRO A C 1
ATOM 645 O O . PRO A 1 84 ? 5.900 -1.720 13.241 1.00 91.56 84 PRO A O 1
ATOM 648 N N . SER A 1 85 ? 6.166 -0.935 15.329 1.00 84.69 85 SER A N 1
ATOM 649 C CA . SER A 1 85 ? 7.363 -0.163 14.986 1.00 84.69 85 SER A CA 1
ATOM 650 C C . SER A 1 85 ? 8.620 -1.046 15.029 1.00 84.69 85 SER A C 1
ATOM 652 O O . SER A 1 85 ? 8.569 -2.252 15.328 1.00 84.69 85 SER A O 1
ATOM 654 N N . MET A 1 86 ? 9.760 -0.453 14.665 1.00 74.94 86 MET A N 1
ATOM 655 C CA . MET A 1 86 ? 11.081 -1.075 14.814 1.00 74.94 86 MET A CA 1
ATOM 656 C C . MET A 1 86 ? 11.560 -1.092 16.268 1.00 74.94 86 MET A C 1
ATOM 658 O O . MET A 1 86 ? 12.354 -1.953 16.644 1.00 74.94 86 MET A O 1
ATOM 662 N N . GLU A 1 87 ? 11.066 -0.170 17.091 1.00 77.38 87 GLU A N 1
ATOM 663 C CA . GLU A 1 87 ? 11.379 -0.118 18.514 1.00 77.38 87 GLU A CA 1
ATOM 664 C C . GLU A 1 87 ? 10.627 -1.241 19.238 1.00 77.38 87 GLU A C 1
ATOM 666 O O . GLU A 1 87 ? 9.402 -1.369 19.164 1.00 77.38 87 GLU A O 1
ATOM 671 N N . THR A 1 88 ? 11.372 -2.112 19.919 1.00 69.38 88 THR A N 1
ATOM 672 C CA . THR A 1 88 ? 10.815 -3.303 20.570 1.00 69.38 88 THR A CA 1
ATOM 673 C C . THR A 1 88 ? 9.705 -2.935 21.550 1.00 69.38 88 THR A C 1
ATOM 675 O O . THR A 1 88 ? 9.933 -2.199 22.506 1.00 69.38 88 THR A O 1
ATOM 678 N N . GLY A 1 89 ? 8.512 -3.497 21.333 1.00 68.62 89 GLY A N 1
ATOM 679 C CA . GLY A 1 89 ? 7.348 -3.283 22.196 1.00 68.62 89 GLY A CA 1
ATOM 680 C C . GLY A 1 89 ? 6.555 -2.007 21.903 1.00 68.62 89 GLY A C 1
ATOM 681 O O . GLY A 1 89 ? 5.596 -1.729 22.620 1.00 68.62 89 GLY A O 1
ATOM 682 N N . MET A 1 90 ? 6.908 -1.254 20.858 1.00 80.75 90 MET A N 1
ATOM 683 C CA . MET A 1 90 ? 6.187 -0.048 20.457 1.00 80.75 90 MET A CA 1
ATOM 684 C C . MET A 1 90 ? 5.384 -0.273 19.170 1.00 80.75 90 MET A C 1
ATOM 686 O O . MET A 1 90 ? 5.725 -1.079 18.303 1.00 80.75 90 MET A O 1
ATOM 690 N N . ALA A 1 91 ? 4.255 0.426 19.073 1.00 88.19 91 ALA A N 1
ATOM 691 C CA . ALA A 1 91 ? 3.425 0.460 17.879 1.00 88.19 91 ALA A CA 1
ATOM 692 C C . ALA A 1 91 ? 3.152 1.918 17.521 1.00 88.19 91 ALA A C 1
ATOM 694 O O . ALA A 1 91 ? 2.735 2.705 18.377 1.00 88.19 91 ALA A O 1
ATOM 695 N N . GLN A 1 92 ? 3.382 2.271 16.261 1.00 90.69 92 GLN A N 1
ATOM 696 C CA . GLN A 1 92 ? 3.086 3.600 15.759 1.00 90.69 92 GLN A CA 1
ATOM 697 C C . GLN A 1 92 ? 1.588 3.708 15.507 1.00 90.69 92 GLN A C 1
ATOM 699 O O . GLN A 1 92 ? 1.014 2.943 14.730 1.00 90.69 92 GLN A O 1
ATOM 704 N N . ARG A 1 93 ? 0.951 4.647 16.207 1.00 92.31 93 ARG A N 1
ATOM 705 C CA . ARG A 1 93 ? -0.470 4.941 16.031 1.00 92.31 93 ARG A CA 1
ATOM 706 C C . ARG A 1 93 ? -0.656 5.838 14.822 1.00 92.31 93 ARG A C 1
ATOM 708 O O . ARG A 1 93 ? 0.055 6.827 14.664 1.00 92.31 93 ARG A O 1
ATOM 715 N N . MET A 1 94 ? -1.646 5.508 14.012 1.00 91.38 94 MET A N 1
ATOM 716 C CA . MET A 1 94 ? -2.052 6.288 12.858 1.00 91.38 94 MET A CA 1
ATOM 717 C C . MET A 1 94 ? -3.543 6.573 12.961 1.00 91.38 94 MET A C 1
ATOM 719 O O . MET A 1 94 ? -4.350 5.696 13.277 1.00 91.38 94 MET A O 1
ATOM 723 N N . LYS A 1 95 ? -3.902 7.826 12.699 1.00 91.62 95 LYS A N 1
ATOM 724 C CA . LYS A 1 95 ? -5.284 8.287 12.689 1.00 91.62 95 LYS A CA 1
ATOM 725 C C . LYS A 1 95 ? -5.594 8.865 11.322 1.00 91.62 95 LYS A C 1
ATOM 727 O O . LYS A 1 95 ? -4.772 9.577 10.750 1.00 91.62 95 LYS A O 1
ATOM 732 N N . ARG A 1 96 ? -6.789 8.579 10.816 1.00 92.38 96 ARG A N 1
ATOM 733 C CA . ARG A 1 96 ? -7.311 9.215 9.613 1.00 92.38 96 ARG A CA 1
ATOM 734 C C . ARG A 1 96 ? -7.385 10.732 9.823 1.00 92.38 96 ARG A C 1
ATOM 736 O O . ARG A 1 96 ? -8.047 11.198 10.749 1.00 92.38 96 ARG A O 1
ATOM 743 N N . ILE A 1 97 ? -6.721 11.480 8.946 1.00 89.44 97 ILE A N 1
ATOM 744 C CA . ILE A 1 97 ? -6.668 12.953 8.978 1.00 89.44 97 ILE A CA 1
ATOM 745 C C . ILE A 1 97 ? -7.507 13.607 7.871 1.00 89.44 97 ILE A C 1
ATOM 747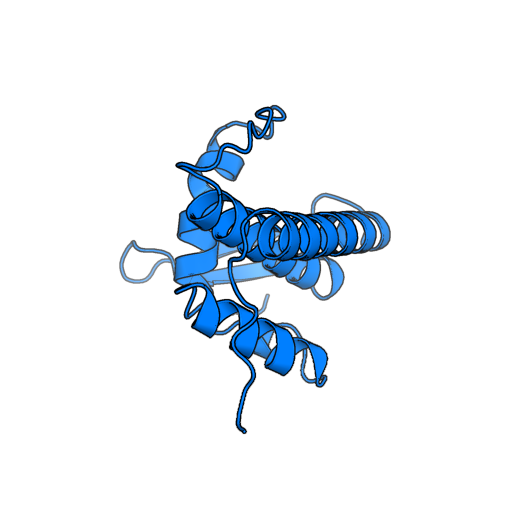 O O . ILE A 1 97 ? -7.894 14.764 8.009 1.00 89.44 97 ILE A O 1
ATOM 751 N N . HIS A 1 98 ? -7.835 12.861 6.813 1.00 90.94 98 HIS A N 1
ATOM 752 C CA . HIS A 1 98 ? -8.687 13.305 5.711 1.00 90.94 98 HIS A CA 1
ATOM 753 C C . HIS A 1 98 ? -10.012 12.529 5.692 1.00 90.94 98 HIS A C 1
ATOM 755 O O . HIS A 1 98 ? -10.113 11.454 6.285 1.00 90.94 98 HIS A O 1
ATOM 761 N N . PRO A 1 99 ? -11.059 13.020 5.008 1.00 94.69 99 PRO A N 1
ATOM 762 C CA . PRO A 1 99 ? -12.272 12.244 4.783 1.00 94.69 99 PRO A CA 1
ATOM 763 C C . PRO A 1 99 ? -11.990 10.912 4.075 1.00 94.69 99 PRO A C 1
ATOM 765 O O . PRO A 1 99 ? -11.094 10.805 3.239 1.00 94.69 99 PRO A O 1
ATOM 768 N N . GLN A 1 100 ? -12.815 9.901 4.354 1.00 95.38 100 GLN A N 1
ATOM 769 C CA . GLN A 1 100 ? -12.673 8.555 3.787 1.00 95.38 100 GLN A CA 1
ATOM 770 C C . GLN A 1 100 ? -12.567 8.559 2.249 1.00 95.38 100 GLN A C 1
ATOM 772 O O . GLN A 1 100 ? -11.663 7.942 1.693 1.00 95.38 100 GLN A O 1
ATOM 777 N N . ALA A 1 101 ? -13.428 9.315 1.562 1.00 95.25 101 ALA A N 1
ATOM 778 C CA . ALA A 1 101 ? -13.414 9.421 0.100 1.00 95.25 101 ALA A CA 1
ATOM 779 C C . ALA A 1 101 ? -12.120 10.040 -0.468 1.00 95.25 101 ALA A C 1
ATOM 781 O O . ALA A 1 101 ? -11.793 9.842 -1.636 1.00 95.25 101 ALA A O 1
ATOM 782 N N . GLU A 1 102 ? -11.379 10.816 0.327 1.00 94.38 102 GLU A N 1
ATOM 783 C CA . GLU A 1 102 ? -10.087 11.362 -0.092 1.00 94.38 102 GLU A CA 1
ATOM 784 C C . GLU A 1 102 ? -9.006 10.279 -0.054 1.00 94.38 102 GLU A C 1
ATOM 786 O O . GLU A 1 102 ? -8.273 10.110 -1.026 1.00 94.38 102 GLU A O 1
ATOM 791 N N . HIS A 1 103 ? -8.982 9.472 1.009 1.00 94.25 103 HIS A N 1
ATOM 792 C CA . HIS A 1 103 ? -8.091 8.319 1.116 1.00 94.25 103 HIS A CA 1
ATOM 793 C C . HIS A 1 103 ? -8.341 7.280 0.013 1.00 94.25 103 HIS A C 1
ATOM 795 O O . HIS A 1 103 ? -7.386 6.757 -0.553 1.00 94.25 103 HIS A O 1
ATOM 801 N N . GLU A 1 104 ? -9.597 7.045 -0.375 1.00 95.12 104 GLU A N 1
ATOM 802 C CA . GLU A 1 104 ? -9.927 6.199 -1.531 1.00 95.12 104 GLU A CA 1
ATOM 803 C C . GLU A 1 104 ? -9.308 6.734 -2.834 1.00 95.12 104 GLU A C 1
ATOM 805 O O . GLU A 1 104 ? -8.674 5.993 -3.589 1.00 95.12 104 GLU A O 1
ATOM 810 N N . LYS A 1 105 ? -9.438 8.043 -3.092 1.00 94.19 105 LYS A N 1
ATOM 811 C CA . LYS A 1 105 ? -8.832 8.685 -4.269 1.00 94.19 105 LYS A CA 1
ATOM 812 C C . LYS A 1 105 ? -7.310 8.577 -4.244 1.00 94.19 105 LYS A C 1
ATOM 814 O O . LYS A 1 105 ? -6.716 8.245 -5.267 1.00 94.19 105 LYS A O 1
ATOM 819 N N . MET A 1 106 ? -6.678 8.837 -3.099 1.00 93.00 106 MET A N 1
ATOM 820 C CA . MET A 1 106 ? -5.225 8.722 -2.947 1.00 93.00 106 MET A CA 1
ATOM 821 C C . MET A 1 106 ? -4.751 7.284 -3.172 1.00 93.00 106 MET A C 1
ATOM 823 O O . MET A 1 106 ? -3.827 7.068 -3.952 1.00 93.00 106 MET A O 1
ATOM 827 N N . MET A 1 107 ? -5.420 6.300 -2.564 1.00 94.25 107 MET A N 1
ATOM 828 C CA . MET A 1 107 ? -5.156 4.874 -2.773 1.00 94.25 107 MET A CA 1
ATOM 829 C C . MET A 1 107 ? -5.194 4.519 -4.264 1.00 94.25 107 MET A C 1
ATOM 831 O O . MET A 1 107 ? -4.221 3.981 -4.792 1.00 94.25 107 MET A O 1
ATOM 835 N N . ASN A 1 108 ? -6.280 4.870 -4.957 1.00 93.50 108 ASN A N 1
ATOM 836 C CA . ASN A 1 108 ? -6.439 4.592 -6.384 1.00 93.50 108 ASN A CA 1
ATOM 837 C C . ASN A 1 108 ? 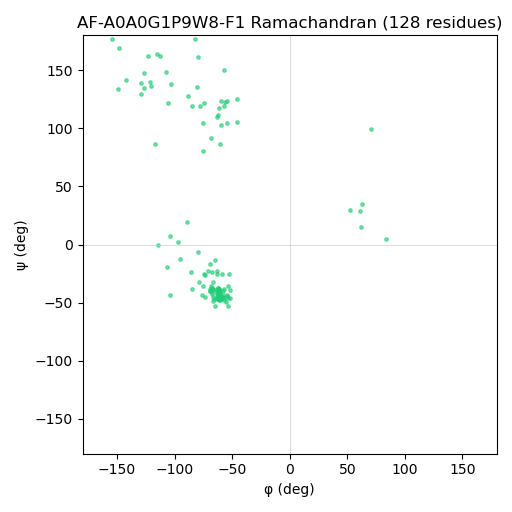-5.362 5.282 -7.231 1.00 93.50 108 ASN A C 1
ATOM 839 O O . ASN A 1 108 ? -4.794 4.666 -8.133 1.00 93.50 108 ASN A O 1
ATOM 843 N N . ASN A 1 109 ? -5.028 6.536 -6.914 1.00 93.38 109 ASN A N 1
ATOM 844 C CA . ASN A 1 109 ? -3.966 7.269 -7.596 1.00 93.38 109 ASN A CA 1
ATOM 845 C C . ASN A 1 109 ? -2.610 6.573 -7.435 1.00 93.38 109 ASN A C 1
ATOM 847 O O . ASN A 1 109 ? -1.886 6.419 -8.417 1.00 93.38 109 ASN A O 1
ATOM 851 N N . TYR A 1 110 ? -2.262 6.126 -6.228 1.00 93.06 110 TYR A N 1
ATOM 852 C CA . TYR A 1 110 ? -0.995 5.445 -5.977 1.00 93.06 110 TYR A CA 1
ATOM 853 C C . TYR A 1 110 ? -0.932 4.055 -6.621 1.00 93.06 110 TYR A C 1
ATOM 855 O O . TYR A 1 110 ? 0.080 3.728 -7.238 1.00 93.06 110 TYR A O 1
ATOM 863 N N . LEU A 1 111 ? -2.015 3.271 -6.591 1.00 91.75 111 LEU A N 1
ATOM 864 C CA . LEU A 1 111 ? -2.080 1.999 -7.327 1.00 91.75 111 LEU A CA 1
ATOM 865 C C . LEU A 1 111 ? -1.968 2.205 -8.843 1.00 91.75 111 LEU A C 1
ATOM 867 O O . LEU A 1 111 ? -1.296 1.430 -9.527 1.00 91.75 111 LEU A O 1
ATOM 871 N N . PHE A 1 112 ? -2.555 3.280 -9.374 1.00 91.44 112 PHE A N 1
ATOM 872 C CA . PHE A 1 112 ? -2.352 3.666 -10.767 1.00 91.44 112 PHE A CA 1
ATOM 873 C C . PHE A 1 112 ? -0.878 3.993 -11.057 1.00 91.44 112 PHE A C 1
ATOM 875 O O . PHE A 1 112 ? -0.351 3.557 -12.081 1.00 91.44 112 PHE A O 1
ATOM 882 N N . GLN A 1 113 ? -0.177 4.692 -10.152 1.00 91.12 113 GLN A N 1
ATOM 883 C CA . GLN A 1 113 ? 1.266 4.934 -10.292 1.00 91.12 113 GLN A CA 1
ATOM 884 C C . GLN A 1 113 ? 2.071 3.633 -10.299 1.00 91.12 113 GLN A C 1
ATOM 886 O O . GLN A 1 113 ? 2.919 3.462 -11.172 1.00 91.12 113 GLN A O 1
ATOM 891 N N . VAL A 1 114 ? 1.767 2.692 -9.400 1.00 92.00 114 VAL A N 1
ATOM 892 C CA . VAL A 1 114 ? 2.381 1.353 -9.385 1.00 92.00 114 VAL A CA 1
ATOM 893 C C . VAL A 1 114 ? 2.196 0.665 -10.741 1.00 92.00 114 VAL A C 1
ATOM 895 O O . VAL A 1 114 ? 3.168 0.212 -11.345 1.00 92.00 114 VAL A O 1
ATOM 898 N N . GLY A 1 115 ? 0.969 0.645 -11.275 1.00 90.75 115 GLY A N 1
ATOM 899 C CA . GLY A 1 115 ? 0.672 0.074 -12.594 1.00 90.75 115 GLY A CA 1
ATOM 900 C C . GLY A 1 115 ? 1.421 0.761 -13.742 1.00 90.75 115 GLY A C 1
ATOM 901 O O . GLY A 1 115 ? 1.935 0.098 -14.646 1.00 90.75 115 GLY A O 1
ATOM 902 N N . ARG A 1 116 ? 1.536 2.091 -13.695 1.00 91.75 116 ARG A N 1
ATOM 903 C CA . ARG A 1 116 ? 2.246 2.883 -14.705 1.00 91.75 116 ARG A CA 1
ATOM 904 C C . ARG A 1 116 ? 3.747 2.596 -14.707 1.00 91.75 116 ARG A C 1
ATOM 906 O O . ARG A 1 116 ? 4.303 2.341 -15.771 1.00 91.75 116 ARG A O 1
ATOM 913 N N . ILE A 1 117 ? 4.390 2.616 -13.538 1.00 90.44 117 ILE A N 1
ATOM 914 C CA . ILE A 1 117 ? 5.839 2.396 -13.409 1.00 90.44 117 ILE A CA 1
ATOM 915 C C . ILE A 1 117 ? 6.187 0.957 -13.798 1.00 90.44 117 ILE A C 1
ATOM 917 O O . ILE A 1 117 ? 7.099 0.741 -14.594 1.00 90.44 117 ILE A O 1
ATOM 921 N N . THR A 1 118 ? 5.420 -0.024 -13.314 1.00 88.38 118 THR A N 1
ATOM 922 C CA . THR A 1 118 ? 5.640 -1.439 -13.662 1.00 88.38 118 THR A CA 1
ATOM 923 C C . THR A 1 118 ? 5.562 -1.686 -15.167 1.00 88.38 118 THR A C 1
ATOM 925 O O . THR A 1 118 ? 6.448 -2.329 -15.729 1.00 88.38 118 THR A O 1
ATOM 928 N N . SER A 1 119 ? 4.572 -1.091 -15.837 1.00 87.88 119 SER A N 1
ATOM 929 C CA . SER A 1 119 ? 4.418 -1.186 -17.294 1.00 87.88 119 SER A CA 1
ATOM 930 C C . SER A 1 119 ? 5.537 -0.469 -18.057 1.00 87.88 119 SER A C 1
ATOM 932 O O . SER A 1 119 ? 6.045 -0.995 -19.042 1.00 87.88 119 SER A O 1
ATOM 934 N N . GLN A 1 120 ? 5.930 0.729 -17.614 1.00 89.06 120 GLN A N 1
ATOM 935 C CA . GLN A 1 120 ? 6.926 1.559 -18.298 1.00 89.06 120 GLN A CA 1
ATOM 936 C C . GLN A 1 120 ? 8.340 0.973 -18.223 1.00 89.06 120 GLN A C 1
ATOM 938 O O . GLN A 1 120 ? 9.084 1.050 -19.198 1.00 89.06 120 GLN A O 1
ATOM 943 N N . TYR A 1 121 ? 8.718 0.415 -17.074 1.00 85.94 121 TYR A N 1
ATOM 944 C CA . TYR A 1 121 ? 10.085 -0.045 -16.816 1.00 85.94 121 TYR A CA 1
ATOM 945 C C . TYR A 1 121 ? 10.240 -1.566 -16.887 1.00 85.94 121 TYR A C 1
ATOM 947 O O . TYR A 1 121 ? 11.303 -2.085 -16.560 1.00 85.94 121 TYR A O 1
ATOM 955 N N . GLY A 1 122 ? 9.196 -2.293 -17.303 1.00 77.00 122 GLY A N 1
ATOM 956 C CA . GLY A 1 122 ? 9.243 -3.753 -17.386 1.00 77.00 122 GLY A CA 1
ATOM 957 C C . GLY A 1 122 ? 9.500 -4.411 -16.031 1.00 77.00 122 GLY A C 1
ATOM 958 O O . GLY A 1 122 ? 10.085 -5.492 -15.975 1.00 77.00 122 GLY A O 1
ATOM 959 N N . LEU A 1 123 ? 9.072 -3.767 -14.937 1.00 70.00 123 LEU A N 1
ATOM 960 C CA . LEU A 1 123 ? 9.026 -4.407 -13.627 1.00 70.00 123 LEU A CA 1
ATOM 961 C C . LEU A 1 123 ? 7.823 -5.342 -13.686 1.00 70.00 123 LEU A C 1
ATOM 963 O O . LEU A 1 123 ? 6.707 -4.957 -13.337 1.00 70.00 123 LEU A O 1
ATOM 967 N N . SER A 1 124 ? 8.024 -6.514 -14.288 1.00 56.41 124 SER A N 1
ATOM 968 C CA . SER A 1 124 ? 6.969 -7.487 -14.528 1.00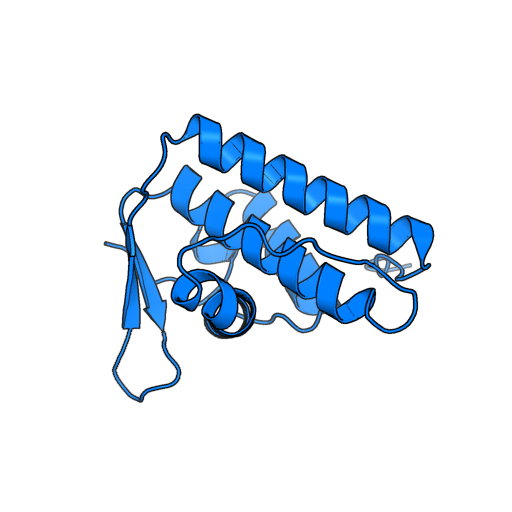 56.41 124 SER A CA 1
ATOM 969 C C . SER A 1 124 ? 6.124 -7.644 -13.269 1.00 56.41 124 SER A C 1
ATOM 971 O O . SER A 1 124 ? 6.644 -7.986 -12.206 1.00 56.41 124 SER A O 1
ATOM 973 N N . ARG A 1 125 ? 4.803 -7.459 -13.404 1.00 47.66 125 ARG A N 1
ATOM 974 C CA . ARG A 1 125 ? 3.864 -8.201 -12.563 1.00 47.66 125 ARG A CA 1
ATOM 975 C C . ARG A 1 125 ? 4.238 -9.659 -12.779 1.00 47.66 125 ARG A C 1
ATOM 977 O O . ARG A 1 125 ? 4.003 -10.175 -13.870 1.00 47.66 125 ARG A O 1
ATOM 984 N N . TYR A 1 126 ? 4.904 -10.289 -11.817 1.00 48.66 126 TYR A N 1
ATOM 985 C CA . TYR A 1 126 ? 5.144 -11.716 -11.930 1.00 48.66 126 TYR A CA 1
ATOM 986 C C . TYR A 1 126 ? 3.779 -12.392 -11.953 1.00 48.66 126 TYR A C 1
ATOM 988 O O . TYR A 1 126 ? 3.014 -12.357 -10.991 1.00 48.66 126 TYR A O 1
ATOM 996 N N . SER A 1 127 ? 3.484 -12.937 -13.127 1.00 38.19 127 SER A N 1
ATOM 997 C CA . SER A 1 127 ? 2.482 -13.944 -13.392 1.00 38.19 127 SER A CA 1
ATOM 998 C C . SER A 1 127 ? 2.605 -15.030 -12.3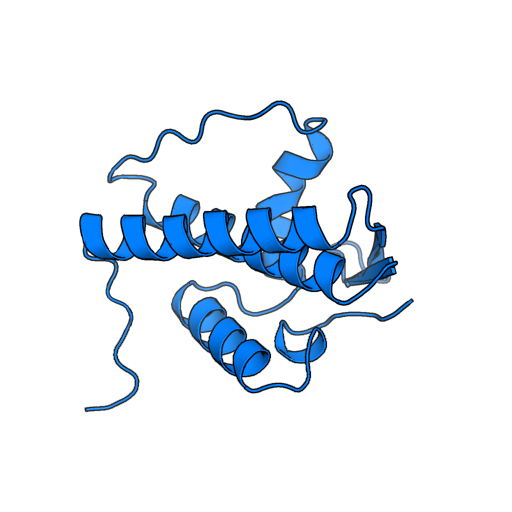33 1.00 38.19 127 SER A C 1
ATOM 1000 O O . SER A 1 127 ? 3.543 -15.829 -12.356 1.00 38.19 127 SER A O 1
ATOM 1002 N N . ALA A 1 128 ? 1.663 -15.046 -11.394 1.00 34.62 128 ALA A N 1
ATOM 1003 C CA . ALA A 1 128 ? 1.399 -16.231 -10.607 1.00 34.62 128 ALA A CA 1
ATOM 1004 C C . ALA A 1 128 ? 0.995 -17.346 -11.586 1.00 34.62 128 ALA A C 1
ATOM 1006 O O . ALA A 1 128 ? -0.114 -17.332 -12.107 1.00 34.62 128 ALA A O 1
ATOM 1007 N N . GLY A 1 129 ? 1.929 -18.257 -11.864 1.00 36.22 129 GLY A N 1
ATOM 1008 C CA . GLY A 1 129 ? 1.686 -19.562 -12.478 1.00 36.22 129 GLY A CA 1
ATOM 1009 C C . GLY A 1 129 ? 1.285 -19.557 -13.954 1.00 36.22 129 GLY A C 1
ATOM 1010 O O . GLY A 1 129 ? 0.112 -19.426 -14.293 1.00 36.22 129 GLY A O 1
ATOM 1011 N N . SER A 1 130 ? 2.257 -19.825 -14.822 1.00 33.19 130 SER A N 1
ATOM 1012 C CA . SER A 1 130 ? 2.039 -20.686 -15.994 1.00 33.19 130 SER A CA 1
ATOM 1013 C C . SER A 1 130 ? 2.484 -22.098 -15.650 1.00 33.19 130 SER A C 1
ATOM 1015 O O . SER A 1 130 ? 3.561 -22.187 -15.013 1.00 33.19 130 SER A O 1
#

Sequence (130 aa):
MKLLIAVSDITSDPVGAELENIGYSLGVMNMRDVLLLIEPWIAADGQSAMFSITPENAFEMTRLFYALAVINLACFMLEEFSIPSMETGMAQRMKRIHPQAEHEKMMNNYLFQVGRITSQYGLSRYSAGS

Nearest PDB structures (foldseek):
  7p5j-assembly1_B  TM=2.275E-01  e=4.812E+00  Homo sapiens

pLDDT: mean 85.45, std 14.82, range [33.19, 96.5]

Solvent-accessible surface area (backbone atoms only — not comparable to full-atom values): 7269 Å² total; per-residue (Å²): 121,49,79,34,63,42,54,43,65,65,38,94,50,73,65,17,54,52,49,39,53,51,25,52,78,57,74,35,79,31,34,44,51,31,45,64,60,45,44,72,48,66,75,55,76,63,63,79,73,80,80,81,81,43,88,92,45,40,68,63,53,35,43,37,29,46,31,53,18,54,51,21,48,39,36,43,74,32,67,43,34,28,28,53,48,90,53,88,96,42,59,50,76,47,67,53,87,66,59,46,73,53,27,47,52,50,17,53,51,23,49,48,48,31,55,50,50,26,66,73,69,64,51,66,80,78,74,82,77,132